Protein AF-A0A0M1JH68-F1 (afdb_monomer_lite)

pLDDT: mean 76.58, std 7.31, range [46.91, 87.75]

Foldseek 3Di:
DVVVQVVLVVLCPDPCVPPAAEDEDEADADPVNVVVVVVVCVVRVHHYHYYHDCPVPDDPVVVVVVVVVD

Radius of gyration: 14.12 Å; chains: 1; bounding box: 34×21×33 Å

Structure (mmCIF, N/CA/C/O backbone):
data_AF-A0A0M1JH68-F1
#
_entry.id   AF-A0A0M1JH68-F1
#
loop_
_atom_site.group_PDB
_atom_site.id
_atom_site.type_symbol
_atom_site.label_atom_id
_atom_site.label_alt_id
_atom_site.label_comp_id
_atom_site.label_asym_id
_atom_site.label_entity_id
_atom_site.label_seq_id
_atom_site.pdbx_PDB_ins_code
_atom_site.Cartn_x
_atom_site.Cartn_y
_atom_site.Cartn_z
_atom_site.occupancy
_atom_site.B_iso_or_equiv
_atom_site.auth_seq_id
_atom_site.auth_comp_id
_atom_site.auth_asym_id
_atom_site.auth_atom_id
_atom_site.pdbx_PDB_model_num
ATOM 1 N N . PHE A 1 1 ? -0.294 -8.810 0.193 1.00 59.16 1 PHE A N 1
ATOM 2 C CA . PHE A 1 1 ? -1.621 -8.201 0.476 1.00 59.16 1 PHE A CA 1
ATOM 3 C C . PHE A 1 1 ? -2.205 -8.505 1.857 1.00 59.16 1 PHE A C 1
ATOM 5 O O . PHE A 1 1 ? -2.594 -7.567 2.546 1.00 59.16 1 PHE A O 1
ATOM 12 N N . GLY A 1 2 ? -2.263 -9.768 2.307 1.00 70.00 2 GLY A N 1
ATOM 13 C CA . GLY A 1 2 ? -2.851 -10.113 3.616 1.00 70.00 2 GLY A CA 1
ATOM 14 C C . GLY A 1 2 ? -2.212 -9.393 4.815 1.00 70.00 2 GLY A C 1
ATOM 15 O O . GLY A 1 2 ? -2.915 -9.000 5.742 1.00 70.00 2 GLY A O 1
ATOM 16 N N . GLN A 1 3 ? -0.901 -9.139 4.765 1.00 70.00 3 GLN A N 1
ATOM 17 C CA . GLN A 1 3 ? -0.188 -8.393 5.808 1.00 70.00 3 GLN A CA 1
ATOM 18 C C . GLN A 1 3 ? -0.647 -6.928 5.913 1.00 70.00 3 GLN A C 1
ATOM 20 O O . GLN A 1 3 ? -0.906 -6.464 7.021 1.00 70.00 3 GLN A O 1
ATOM 25 N N . LEU A 1 4 ? -0.841 -6.234 4.782 1.00 72.38 4 LEU A N 1
ATOM 26 C CA . LEU A 1 4 ? -1.313 -4.843 4.746 1.00 72.38 4 LEU A CA 1
ATOM 27 C C . LEU A 1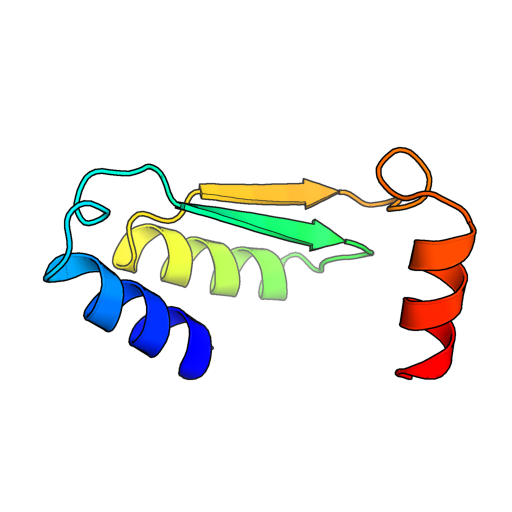 4 ? -2.728 -4.722 5.322 1.00 72.38 4 LEU A C 1
ATOM 29 O O . LEU A 1 4 ? -2.963 -3.932 6.232 1.00 72.38 4 LEU A O 1
ATOM 33 N N . ARG A 1 5 ? -3.652 -5.588 4.883 1.00 71.88 5 ARG A N 1
ATOM 34 C CA . ARG A 1 5 ? -5.013 -5.648 5.446 1.00 71.88 5 ARG A CA 1
ATOM 35 C C . ARG A 1 5 ? -4.994 -5.900 6.956 1.00 71.88 5 ARG A C 1
ATOM 37 O O . ARG A 1 5 ? -5.726 -5.253 7.700 1.00 71.88 5 ARG A O 1
ATOM 44 N N . ARG A 1 6 ? -4.129 -6.806 7.425 1.00 76.94 6 ARG A N 1
ATOM 45 C CA . ARG A 1 6 ? -3.977 -7.109 8.856 1.00 76.94 6 ARG A CA 1
ATOM 46 C C . ARG A 1 6 ? -3.411 -5.923 9.638 1.00 76.94 6 ARG A C 1
ATOM 48 O O . ARG A 1 6 ? -3.831 -5.699 10.770 1.00 76.94 6 ARG A O 1
ATOM 55 N N . TYR A 1 7 ? -2.487 -5.167 9.051 1.00 76.69 7 TYR A N 1
ATOM 56 C CA . TYR A 1 7 ? -1.948 -3.943 9.638 1.00 76.69 7 TYR A CA 1
ATOM 57 C C . TYR A 1 7 ? -3.029 -2.861 9.764 1.00 76.69 7 TYR A C 1
ATOM 59 O O . TYR A 1 7 ? -3.254 -2.357 10.863 1.00 76.69 7 TYR A O 1
ATOM 67 N N . CYS A 1 8 ? -3.796 -2.598 8.704 1.00 75.00 8 CYS A N 1
ATOM 68 C CA . CYS A 1 8 ? -4.911 -1.645 8.739 1.00 75.00 8 CYS A CA 1
ATOM 69 C C . CYS A 1 8 ? -5.987 -2.042 9.759 1.00 75.00 8 CYS A C 1
ATOM 71 O O . CYS A 1 8 ? -6.438 -1.207 10.543 1.00 75.00 8 CYS A O 1
ATOM 73 N N . ALA A 1 9 ? -6.338 -3.330 9.831 1.00 79.25 9 ALA A N 1
ATOM 74 C CA . ALA A 1 9 ? -7.276 -3.839 10.830 1.00 79.25 9 ALA A CA 1
ATOM 75 C C . ALA A 1 9 ? -6.774 -3.641 12.273 1.00 79.25 9 ALA A C 1
ATOM 77 O O . ALA A 1 9 ? -7.567 -3.350 13.168 1.00 79.25 9 ALA A O 1
ATOM 78 N N . LYS A 1 10 ? -5.459 -3.760 12.513 1.00 79.25 10 LYS A N 1
ATOM 79 C CA . LYS A 1 10 ? -4.859 -3.443 13.819 1.00 79.25 10 LYS A CA 1
ATOM 80 C C . LYS A 1 10 ? -4.945 -1.949 14.128 1.00 79.25 10 LYS A C 1
ATOM 82 O O . LYS A 1 10 ? -5.273 -1.594 15.256 1.00 79.25 10 LYS A O 1
ATOM 87 N N . LEU A 1 11 ? -4.694 -1.081 13.145 1.00 77.19 11 LEU A N 1
ATOM 88 C CA . LEU A 1 11 ? -4.735 0.374 13.332 1.00 77.19 11 LEU A CA 1
ATOM 89 C C . LEU A 1 11 ? -6.139 0.904 13.646 1.00 77.19 11 LEU A C 1
ATOM 91 O O . LEU A 1 11 ? -6.248 1.869 14.405 1.00 77.19 11 LEU A O 1
ATOM 95 N N . ALA A 1 12 ? -7.193 0.249 13.151 1.00 76.75 12 ALA A N 1
ATOM 96 C CA . ALA A 1 12 ? -8.587 0.640 13.379 1.00 76.75 12 ALA A CA 1
ATOM 97 C C . ALA A 1 12 ? -8.990 0.719 14.867 1.00 76.75 12 ALA A C 1
ATOM 99 O O . ALA A 1 12 ? -9.924 1.437 15.208 1.00 76.75 12 ALA A O 1
ATOM 100 N N . LYS A 1 13 ? -8.283 0.016 15.766 1.00 78.38 13 LYS A N 1
ATOM 101 C CA . LYS A 1 13 ? -8.521 0.043 17.226 1.00 78.38 13 LYS A CA 1
ATOM 102 C C . LYS A 1 13 ? -7.542 0.935 17.997 1.00 78.38 13 LYS A C 1
ATOM 104 O O . LYS A 1 13 ? -7.422 0.821 19.212 1.00 78.38 13 LYS A O 1
ATOM 109 N N . THR A 1 14 ? -6.798 1.789 17.304 1.00 80.44 14 THR A N 1
ATOM 110 C CA . THR A 1 14 ? -5.771 2.648 17.910 1.00 80.44 14 THR A CA 1
ATOM 111 C C . THR A 1 14 ? -6.083 4.121 17.667 1.00 80.44 14 THR A C 1
ATOM 113 O O . THR A 1 14 ? -6.932 4.463 16.845 1.00 80.44 14 THR A O 1
ATOM 116 N N . LYS A 1 15 ? -5.309 5.020 18.289 1.00 78.56 15 LYS A N 1
ATOM 117 C CA . LYS A 1 15 ? -5.326 6.466 17.987 1.00 78.56 15 LYS A CA 1
ATOM 118 C C . LYS A 1 15 ? -5.065 6.808 16.508 1.00 78.56 15 LYS A C 1
ATOM 120 O O . LYS A 1 15 ? -5.196 7.961 16.112 1.00 78.56 15 LYS A O 1
ATOM 125 N N . HIS A 1 16 ? -4.644 5.831 15.704 1.00 76.12 16 HIS A N 1
ATOM 126 C CA . HIS A 1 16 ? -4.354 5.980 14.283 1.00 76.12 16 HIS A CA 1
ATOM 127 C C . HIS A 1 16 ? -5.537 5.615 13.374 1.00 76.12 16 HIS A C 1
ATOM 129 O O . HIS A 1 16 ? -5.394 5.732 12.164 1.00 76.12 16 HIS A O 1
ATOM 135 N N . ALA A 1 17 ? -6.694 5.219 13.920 1.00 75.06 17 ALA A N 1
ATOM 136 C CA . ALA A 1 17 ? -7.861 4.792 13.138 1.00 75.06 17 ALA A CA 1
ATOM 137 C C . ALA A 1 17 ? -8.342 5.831 12.106 1.00 75.06 17 ALA A C 1
ATOM 139 O O . ALA A 1 17 ? -8.844 5.463 11.050 1.00 75.06 17 ALA A O 1
ATOM 140 N N . ASN A 1 18 ? -8.143 7.119 12.403 1.00 72.44 18 ASN A N 1
ATOM 141 C CA . ASN A 1 18 ? -8.538 8.237 11.541 1.00 72.44 18 ASN A CA 1
ATOM 142 C C . ASN A 1 18 ? -7.355 8.878 10.803 1.00 72.44 18 ASN A C 1
ATOM 144 O O . ASN A 1 18 ? -7.505 9.947 10.216 1.00 72.44 18 ASN A O 1
ATOM 148 N N . LYS A 1 19 ? -6.159 8.284 10.871 1.00 74.38 19 LYS A N 1
ATOM 149 C CA . LYS A 1 19 ? -5.017 8.798 10.119 1.00 74.38 19 LYS A CA 1
ATOM 150 C C . LYS A 1 19 ? -5.086 8.305 8.684 1.00 74.38 19 LYS A C 1
ATOM 152 O O . LYS A 1 19 ? -5.362 7.134 8.439 1.00 74.38 19 LYS A O 1
ATOM 157 N N . LEU A 1 20 ? -4.769 9.202 7.757 1.00 69.56 20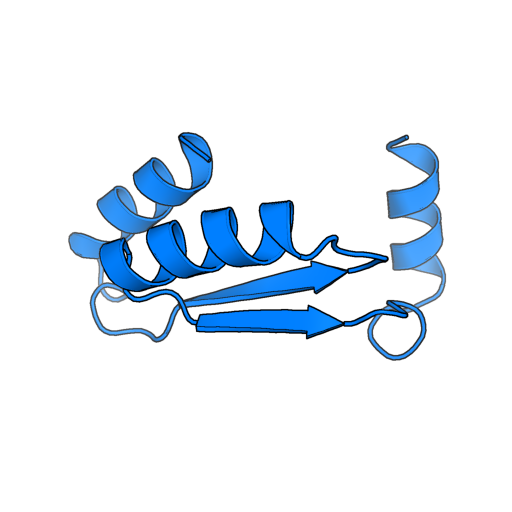 LEU A N 1
ATOM 158 C CA . LEU A 1 20 ? -4.510 8.831 6.376 1.00 69.56 20 LEU A CA 1
ATOM 159 C C . LEU A 1 20 ? -3.298 7.892 6.353 1.00 69.56 20 LEU A C 1
ATOM 161 O O . LEU A 1 20 ? -2.230 8.237 6.862 1.00 69.56 20 LEU A O 1
ATOM 165 N N . CYS A 1 21 ? -3.490 6.688 5.822 1.00 73.00 21 CYS A N 1
ATOM 166 C CA . CYS A 1 21 ? -2.419 5.723 5.632 1.00 73.00 21 CYS A CA 1
ATOM 167 C C . CYS A 1 21 ? -2.041 5.738 4.155 1.00 73.00 21 CYS A C 1
ATOM 169 O O . CYS A 1 21 ? -2.910 5.556 3.303 1.00 73.00 21 CYS A O 1
ATOM 171 N N . THR A 1 22 ? -0.765 5.972 3.862 1.00 77.56 22 THR A N 1
ATOM 172 C CA . THR A 1 22 ? -0.262 6.067 2.492 1.00 77.56 22 THR A CA 1
ATOM 173 C C . THR A 1 22 ? 0.702 4.923 2.233 1.00 77.56 22 THR A C 1
ATOM 175 O O . THR A 1 22 ? 1.649 4.734 2.995 1.00 77.56 22 THR A O 1
ATOM 178 N N . LEU A 1 23 ? 0.464 4.164 1.166 1.00 80.00 23 LEU A N 1
ATOM 179 C CA . LEU A 1 23 ? 1.401 3.168 0.662 1.00 80.00 23 LEU A CA 1
ATOM 180 C C . LEU A 1 23 ? 2.108 3.754 -0.558 1.00 80.00 23 LEU A C 1
ATOM 182 O O . LEU A 1 23 ? 1.461 4.089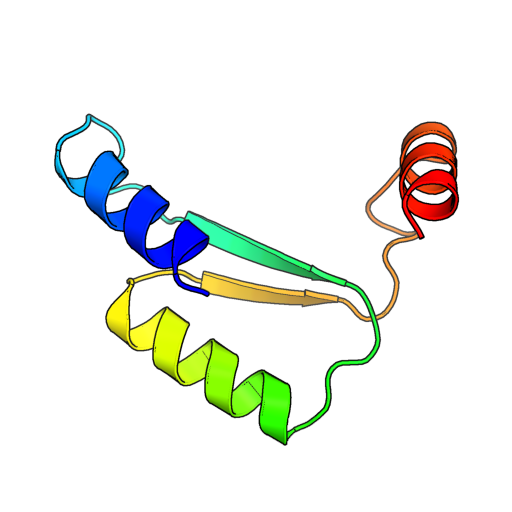 -1.552 1.00 80.00 23 LEU A O 1
ATOM 186 N N . VAL A 1 24 ? 3.428 3.873 -0.464 1.00 81.06 24 VAL A N 1
ATOM 187 C CA . VAL A 1 24 ? 4.278 4.306 -1.572 1.00 81.06 24 VAL A CA 1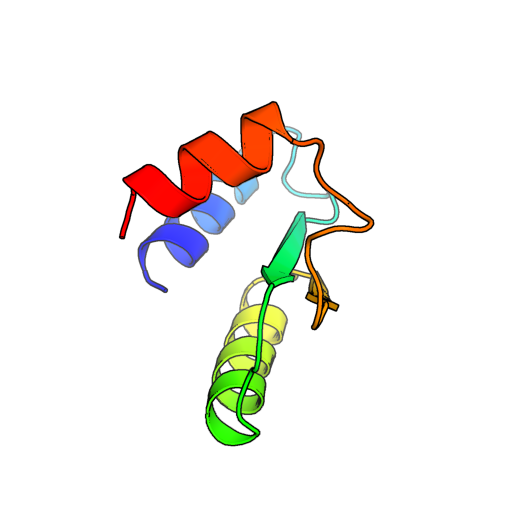
ATOM 188 C C . VAL A 1 24 ? 4.885 3.070 -2.213 1.00 81.06 24 VAL A C 1
ATOM 190 O O . VAL A 1 24 ? 5.441 2.218 -1.521 1.00 81.06 24 VAL A O 1
ATOM 193 N N . LEU A 1 25 ? 4.726 2.957 -3.524 1.00 80.50 25 LEU A N 1
ATOM 194 C CA . LEU A 1 25 ? 5.236 1.851 -4.317 1.00 80.50 25 LEU A CA 1
ATOM 195 C C . LEU A 1 25 ? 6.210 2.398 -5.347 1.00 80.50 25 LEU A C 1
ATOM 197 O O . LEU A 1 25 ? 5.886 3.354 -6.058 1.00 80.50 25 LEU A O 1
ATOM 201 N N . TYR A 1 26 ? 7.377 1.768 -5.406 1.00 80.94 26 TYR A N 1
ATOM 202 C CA . TYR A 1 26 ? 8.468 2.158 -6.279 1.00 80.94 26 TYR A CA 1
ATOM 203 C C . TYR A 1 26 ? 8.664 1.144 -7.401 1.00 80.94 26 TYR A C 1
ATOM 205 O O . TYR A 1 26 ? 8.516 -0.058 -7.176 1.00 80.94 26 TYR A O 1
ATOM 213 N N . GLY A 1 27 ? 9.038 1.640 -8.577 1.00 79.69 27 GLY A N 1
ATOM 214 C CA . GLY A 1 27 ? 9.354 0.828 -9.746 1.00 79.69 27 GLY A CA 1
ATOM 215 C C . GLY A 1 27 ? 8.249 0.806 -10.797 1.00 79.69 27 GLY A C 1
ATOM 216 O O . GLY A 1 27 ? 7.238 1.511 -10.714 1.00 79.69 27 GLY A O 1
ATOM 217 N N . GLU A 1 28 ? 8.477 0.006 -11.835 1.00 82.31 28 GLU A N 1
ATOM 218 C CA . GLU A 1 28 ? 7.512 -0.176 -12.910 1.00 82.31 28 GLU A CA 1
ATOM 219 C C . GLU A 1 28 ? 6.331 -1.009 -12.406 1.00 82.31 28 GLU A C 1
ATOM 221 O O . GLU A 1 28 ? 6.505 -2.099 -11.869 1.00 82.31 28 GLU A O 1
ATOM 226 N N . ILE A 1 29 ? 5.124 -0.462 -12.540 1.00 81.88 29 ILE A N 1
ATOM 227 C CA . ILE A 1 29 ? 3.890 -1.104 -12.087 1.00 81.88 29 ILE A CA 1
ATOM 228 C C . ILE A 1 29 ? 2.984 -1.228 -13.290 1.00 81.88 29 ILE A C 1
ATOM 230 O O . ILE A 1 29 ? 2.568 -0.225 -13.882 1.00 81.88 29 ILE A O 1
ATOM 234 N N . THR A 1 30 ? 2.672 -2.470 -13.632 1.00 87.38 30 THR A N 1
ATOM 235 C CA . THR A 1 30 ? 1.785 -2.786 -14.742 1.00 87.38 30 THR A CA 1
ATOM 236 C C . THR A 1 30 ? 0.368 -2.281 -14.470 1.00 87.38 30 THR A C 1
ATOM 238 O O . THR A 1 30 ? -0.045 -2.016 -13.334 1.00 87.38 30 THR A O 1
ATOM 241 N N . PHE A 1 31 ? -0.423 -2.153 -15.534 1.00 85.12 31 PHE A N 1
ATOM 242 C CA . PHE A 1 31 ? -1.825 -1.758 -15.416 1.00 85.12 31 PHE A CA 1
ATOM 243 C C . PHE A 1 31 ? -2.634 -2.736 -14.543 1.00 85.12 31 PHE A C 1
ATOM 245 O O . PHE A 1 31 ? -3.467 -2.313 -13.739 1.00 85.12 31 PHE A O 1
ATOM 252 N N . GLU A 1 32 ? -2.358 -4.035 -14.660 1.00 87.75 32 GLU A N 1
ATOM 253 C CA . GLU A 1 32 ? -3.033 -5.089 -13.899 1.00 87.75 32 GLU A CA 1
ATOM 254 C C . GLU A 1 32 ? -2.724 -4.988 -12.402 1.00 87.75 32 GLU A C 1
ATOM 256 O O . GLU A 1 32 ? -3.642 -4.968 -11.576 1.00 87.75 32 GLU A O 1
ATOM 261 N N . GLU A 1 33 ? -1.446 -4.829 -12.046 1.00 84.12 33 GLU A N 1
ATOM 262 C CA . GLU A 1 33 ? -1.015 -4.635 -10.658 1.00 84.12 33 GLU A CA 1
ATOM 263 C C . GLU A 1 33 ? -1.636 -3.376 -10.056 1.00 84.12 33 GLU A C 1
ATOM 265 O O . GLU A 1 33 ? -2.160 -3.409 -8.938 1.00 84.12 33 GLU A O 1
ATOM 270 N N . ARG A 1 34 ? -1.648 -2.272 -10.815 1.00 85.94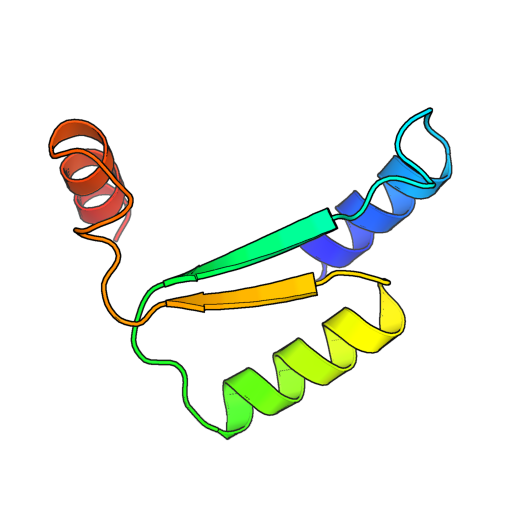 34 ARG A N 1
ATOM 271 C CA . ARG A 1 34 ? -2.278 -1.019 -10.393 1.00 85.94 34 ARG A CA 1
ATOM 272 C C . ARG A 1 34 ? -3.761 -1.212 -10.081 1.00 85.94 34 ARG A C 1
ATOM 274 O O . ARG A 1 34 ? -4.213 -0.725 -9.046 1.00 85.94 34 ARG A O 1
ATOM 281 N N . ASN A 1 35 ? -4.499 -1.928 -10.926 1.00 87.38 35 ASN A N 1
ATOM 282 C CA . ASN A 1 35 ? -5.922 -2.198 -10.710 1.00 87.38 35 ASN A CA 1
ATOM 283 C C . ASN A 1 35 ? -6.164 -3.014 -9.433 1.00 87.38 35 ASN A C 1
ATOM 285 O O . ASN A 1 35 ? -7.023 -2.668 -8.619 1.00 87.38 35 ASN A O 1
ATOM 289 N N . VAL A 1 36 ? -5.378 -4.072 -9.214 1.00 86.00 36 VAL A N 1
ATOM 290 C CA . VAL A 1 36 ? -5.468 -4.886 -7.989 1.00 86.00 36 VAL A CA 1
ATOM 291 C C . VAL A 1 36 ? -5.194 -4.032 -6.750 1.00 86.00 36 VAL A C 1
ATOM 293 O O . VAL A 1 36 ? -5.924 -4.111 -5.760 1.00 86.00 36 VAL A O 1
ATOM 296 N N . LEU A 1 37 ? -4.168 -3.185 -6.806 1.00 84.44 37 LEU A N 1
ATOM 297 C CA . LEU A 1 37 ? -3.792 -2.305 -5.706 1.00 84.44 37 LEU A CA 1
ATOM 298 C C . LEU A 1 37 ? -4.873 -1.264 -5.410 1.00 84.44 37 LEU A C 1
ATOM 300 O O . LEU A 1 37 ? -5.229 -1.079 -4.245 1.00 84.44 37 LEU A O 1
ATOM 304 N N . GLN A 1 38 ? -5.433 -0.629 -6.439 1.00 85.06 38 GLN A N 1
ATOM 305 C CA . GLN A 1 38 ? -6.514 0.346 -6.292 1.00 85.06 38 GLN A CA 1
ATOM 306 C C . GLN A 1 38 ? -7.751 -0.262 -5.625 1.00 85.06 38 GLN A C 1
ATOM 308 O O . GLN A 1 38 ? -8.296 0.343 -4.703 1.00 85.06 38 GLN A O 1
ATOM 313 N N . ASN A 1 39 ? -8.133 -1.488 -5.994 1.00 84.31 39 ASN A N 1
ATOM 314 C CA . ASN A 1 39 ? -9.241 -2.191 -5.341 1.00 84.31 39 ASN A CA 1
ATOM 315 C C . ASN A 1 39 ? -8.984 -2.393 -3.837 1.00 84.31 39 ASN A C 1
ATOM 317 O O . ASN A 1 39 ? -9.853 -2.140 -3.004 1.00 84.31 39 ASN A O 1
ATOM 321 N N . ILE A 1 40 ? -7.760 -2.777 -3.465 1.00 78.81 40 ILE A N 1
ATOM 322 C CA . ILE A 1 40 ? -7.379 -2.951 -2.056 1.00 78.81 40 ILE A CA 1
ATOM 323 C C . ILE A 1 40 ? -7.389 -1.613 -1.315 1.00 78.81 40 ILE A C 1
ATOM 325 O O . ILE A 1 40 ? -7.811 -1.553 -0.158 1.00 78.81 40 ILE A O 1
ATOM 329 N N . ALA A 1 41 ? -6.931 -0.544 -1.959 1.00 81.50 41 ALA A N 1
ATOM 330 C CA . ALA A 1 41 ? -6.898 0.795 -1.389 1.00 81.50 41 ALA A CA 1
ATOM 331 C C . ALA A 1 41 ? -8.306 1.328 -1.087 1.00 81.50 41 ALA A C 1
ATOM 333 O O . ALA A 1 41 ? -8.536 1.834 0.016 1.00 81.50 41 ALA A O 1
ATOM 334 N N . CYS A 1 42 ? -9.260 1.118 -2.002 1.00 78.38 42 CYS A N 1
ATOM 335 C CA . CYS A 1 42 ? -10.675 1.436 -1.796 1.00 78.38 42 CYS A CA 1
ATOM 336 C C . CYS A 1 42 ? -11.251 0.717 -0.567 1.00 78.38 42 CYS A C 1
ATOM 338 O O . CYS A 1 42 ? -11.883 1.357 0.273 1.00 78.38 42 CYS A O 1
ATOM 340 N N . ASP A 1 43 ? -10.960 -0.577 -0.404 1.00 77.44 43 ASP A N 1
ATOM 341 C CA . ASP A 1 43 ? -11.429 -1.363 0.746 1.00 77.44 43 ASP A CA 1
ATOM 342 C C . ASP A 1 43 ? -10.808 -0.932 2.082 1.00 77.44 43 ASP A C 1
ATOM 344 O O . ASP A 1 43 ? -11.405 -1.106 3.146 1.00 77.44 43 ASP A O 1
ATOM 348 N N . THR A 1 44 ? -9.571 -0.432 2.056 1.00 71.25 44 THR A N 1
ATOM 349 C CA . THR A 1 44 ? -8.757 -0.223 3.266 1.00 71.25 44 THR A CA 1
ATOM 350 C C . THR A 1 44 ? -8.586 1.243 3.654 1.00 71.25 44 THR A C 1
ATOM 352 O O . THR A 1 44 ? -7.942 1.522 4.666 1.00 71.25 44 THR A O 1
ATOM 355 N N . LYS A 1 45 ? -9.190 2.174 2.898 1.00 73.12 45 LYS A N 1
ATOM 356 C CA . LYS A 1 45 ? -9.018 3.633 3.047 1.00 73.12 45 LYS A CA 1
ATOM 357 C C . LYS A 1 45 ? -7.545 4.062 3.015 1.00 73.12 45 LYS A C 1
ATOM 359 O O . LYS A 1 45 ? -7.143 4.999 3.704 1.00 73.12 45 LYS A O 1
ATOM 364 N N . ILE A 1 46 ? -6.739 3.348 2.234 1.00 79.81 46 ILE A N 1
ATOM 365 C CA . ILE A 1 46 ? -5.324 3.652 2.024 1.00 79.81 46 ILE A CA 1
ATOM 366 C C . ILE A 1 46 ? -5.205 4.530 0.783 1.00 79.81 46 ILE A C 1
ATOM 368 O O . ILE A 1 46 ? -5.872 4.287 -0.218 1.00 79.81 46 ILE A O 1
ATOM 372 N N . GLN A 1 47 ? -4.326 5.523 0.825 1.00 81.69 47 GLN A N 1
ATOM 373 C CA . GLN A 1 47 ? -3.911 6.250 -0.366 1.00 81.69 47 GLN A CA 1
ATOM 374 C C . GLN A 1 47 ? -2.704 5.555 -0.997 1.00 81.69 47 GLN A C 1
ATOM 376 O O . GLN A 1 47 ? -1.734 5.238 -0.311 1.00 81.69 47 GLN A O 1
ATOM 381 N N . LEU A 1 48 ? -2.750 5.322 -2.306 1.00 84.88 48 LEU A N 1
ATOM 382 C CA . LEU A 1 48 ? -1.615 4.784 -3.051 1.00 84.88 48 LEU A CA 1
ATOM 383 C C . LEU A 1 48 ? -0.863 5.910 -3.741 1.00 84.88 48 LEU A C 1
ATOM 385 O O . LEU A 1 48 ? -1.477 6.763 -4.382 1.00 84.88 48 LEU A O 1
ATOM 389 N N . ILE A 1 49 ? 0.460 5.872 -3.649 1.00 84.31 49 ILE A N 1
ATOM 390 C CA . ILE A 1 49 ? 1.353 6.722 -4.427 1.00 84.31 49 ILE A CA 1
ATOM 391 C C . ILE A 1 49 ? 2.284 5.804 -5.207 1.00 84.31 49 ILE A C 1
ATOM 393 O O . ILE A 1 49 ? 2.904 4.905 -4.643 1.00 84.31 49 ILE A O 1
ATOM 397 N N . PHE A 1 50 ? 2.346 6.027 -6.514 1.00 82.50 50 PHE A N 1
ATOM 398 C CA . PHE A 1 50 ? 3.173 5.260 -7.432 1.00 82.50 50 PHE A CA 1
ATOM 399 C C . PHE A 1 50 ? 4.303 6.150 -7.925 1.00 82.50 50 PHE A C 1
ATOM 401 O O . PHE A 1 50 ? 4.032 7.217 -8.477 1.00 82.50 50 PHE A O 1
ATOM 408 N N . ILE A 1 51 ? 5.539 5.712 -7.729 1.00 82.00 51 ILE A N 1
ATOM 409 C CA . ILE A 1 51 ? 6.739 6.453 -8.104 1.00 82.00 51 ILE A CA 1
ATOM 410 C C . ILE A 1 51 ? 7.603 5.523 -8.954 1.00 82.00 51 ILE A C 1
ATOM 412 O O . ILE A 1 51 ? 7.930 4.423 -8.527 1.00 82.00 51 ILE A O 1
ATOM 416 N N . GLN A 1 52 ? 7.961 5.939 -10.169 1.00 74.62 52 GLN A N 1
ATOM 417 C CA . GLN A 1 52 ? 8.786 5.100 -11.045 1.00 74.62 52 GLN A CA 1
ATOM 418 C C . GLN A 1 52 ? 10.230 5.000 -10.552 1.00 74.62 52 GLN A C 1
ATOM 420 O O . GLN A 1 52 ? 10.774 3.900 -10.512 1.00 74.62 52 GLN A O 1
ATOM 425 N N . ASP A 1 53 ? 10.828 6.124 -10.152 1.00 75.25 53 ASP A N 1
ATOM 426 C CA . ASP A 1 53 ? 12.212 6.166 -9.689 1.00 75.25 53 ASP A CA 1
ATOM 427 C C . ASP A 1 53 ? 12.287 6.508 -8.200 1.00 75.25 53 ASP A C 1
ATOM 429 O O . ASP A 1 53 ? 11.835 7.561 -7.753 1.00 75.25 53 ASP A O 1
ATOM 433 N N . ILE A 1 54 ? 12.854 5.590 -7.422 1.00 74.62 54 ILE A N 1
ATOM 434 C CA . ILE A 1 54 ? 13.036 5.755 -5.980 1.00 74.62 54 ILE A CA 1
ATOM 435 C C . ILE A 1 54 ? 14.172 6.731 -5.647 1.00 74.62 54 ILE A C 1
ATOM 437 O O . ILE A 1 54 ? 14.192 7.273 -4.546 1.00 74.62 54 ILE A O 1
ATOM 441 N N . ARG A 1 55 ? 15.093 6.985 -6.590 1.00 70.94 55 ARG A N 1
ATOM 442 C CA . ARG A 1 55 ? 16.347 7.725 -6.360 1.00 70.94 55 ARG A CA 1
ATOM 443 C C . ARG A 1 55 ? 16.156 9.172 -5.904 1.00 70.94 55 ARG A C 1
ATOM 445 O O . ARG A 1 55 ? 17.037 9.701 -5.240 1.00 70.94 55 ARG A O 1
ATOM 452 N N . ASP A 1 56 ? 15.008 9.781 -6.191 1.00 69.19 56 ASP A N 1
ATOM 453 C CA . ASP A 1 56 ? 14.682 11.136 -5.721 1.00 69.19 56 ASP A CA 1
ATOM 454 C C . ASP A 1 56 ? 14.166 11.167 -4.268 1.00 69.19 56 ASP A C 1
ATOM 456 O O . ASP A 1 56 ? 14.029 12.237 -3.672 1.00 69.19 56 ASP A O 1
ATOM 460 N N . TYR A 1 57 ? 13.857 10.002 -3.691 1.00 69.44 57 TYR A N 1
ATOM 461 C CA . TYR A 1 57 ? 13.159 9.866 -2.409 1.00 69.44 57 TYR A CA 1
ATOM 462 C C . TYR A 1 57 ? 13.936 9.086 -1.352 1.00 69.44 57 TYR A C 1
ATOM 464 O O . TYR A 1 57 ? 13.501 9.054 -0.201 1.00 69.44 57 TYR A O 1
ATOM 472 N N . ILE A 1 58 ? 15.058 8.473 -1.728 1.00 74.25 58 ILE A N 1
ATOM 473 C CA . ILE A 1 58 ? 15.932 7.740 -0.815 1.00 74.25 58 ILE A CA 1
ATOM 474 C C . ILE A 1 58 ? 17.374 8.203 -0.972 1.00 74.25 58 ILE A C 1
ATOM 476 O O . ILE A 1 58 ? 17.796 8.620 -2.05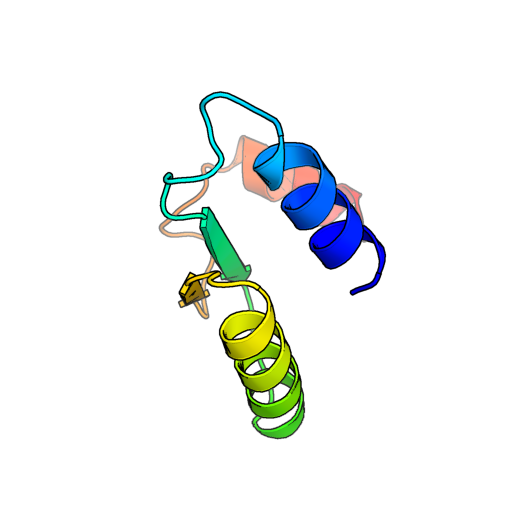1 1.00 74.25 58 ILE A O 1
ATOM 480 N N . ASN A 1 59 ? 18.137 8.126 0.110 1.00 78.38 59 ASN A N 1
ATOM 481 C CA . ASN A 1 59 ? 19.576 8.362 0.059 1.00 78.38 59 ASN A CA 1
ATOM 482 C C . ASN A 1 59 ? 20.337 7.085 -0.354 1.00 78.38 59 ASN A C 1
ATOM 484 O O . ASN A 1 59 ? 19.771 5.996 -0.451 1.00 78.38 59 ASN A O 1
ATOM 488 N N . GLN A 1 60 ? 21.633 7.229 -0.642 1.00 72.44 60 GLN A N 1
ATOM 489 C CA . GLN A 1 60 ? 22.462 6.131 -1.149 1.00 72.44 60 GLN A CA 1
ATOM 490 C C . GLN A 1 60 ? 22.514 4.938 -0.177 1.00 72.44 60 GLN A C 1
ATOM 492 O O . GLN A 1 60 ? 22.429 3.796 -0.618 1.00 72.44 60 GLN A O 1
ATOM 497 N N . ASP A 1 61 ? 22.557 5.197 1.132 1.00 77.75 61 ASP A N 1
ATOM 498 C CA . ASP A 1 61 ? 22.583 4.148 2.159 1.00 77.75 61 ASP A CA 1
ATOM 499 C C . ASP A 1 61 ? 21.286 3.314 2.160 1.00 77.75 61 ASP A C 1
ATOM 501 O O . ASP A 1 61 ? 21.309 2.088 2.294 1.00 77.75 61 ASP A O 1
ATOM 505 N N . GLU A 1 62 ? 20.133 3.965 1.977 1.00 76.56 62 GLU A N 1
ATOM 506 C CA . GLU A 1 62 ? 18.831 3.301 1.842 1.00 76.56 62 GLU A CA 1
ATOM 507 C C . GLU A 1 62 ? 18.726 2.497 0.538 1.00 76.56 62 GLU A C 1
ATOM 509 O O . GLU A 1 62 ? 18.127 1.417 0.522 1.00 76.56 62 GLU A O 1
ATOM 514 N N . LEU A 1 63 ? 19.325 2.996 -0.549 1.00 73.44 63 LEU A N 1
ATOM 515 C CA . LEU A 1 63 ? 19.366 2.300 -1.837 1.00 73.44 63 LEU A CA 1
ATOM 516 C C . LEU A 1 63 ? 20.191 1.011 -1.740 1.00 73.44 63 LEU A C 1
ATOM 518 O O . LEU A 1 63 ? 19.748 -0.037 -2.217 1.00 73.44 63 LEU A O 1
ATOM 522 N N . ASP A 1 64 ? 21.340 1.069 -1.071 1.00 77.44 64 ASP A N 1
ATOM 523 C CA . ASP A 1 64 ? 22.236 -0.074 -0.893 1.00 77.44 64 ASP A CA 1
ATOM 524 C C . ASP A 1 64 ? 21.573 -1.192 -0.061 1.00 77.44 64 ASP A C 1
ATOM 526 O O . ASP A 1 64 ? 21.712 -2.376 -0.377 1.00 77.44 64 ASP A O 1
ATOM 530 N N . LEU A 1 65 ? 20.775 -0.840 0.955 1.00 76.38 65 LEU A N 1
ATOM 531 C CA . LEU A 1 65 ? 19.997 -1.804 1.751 1.00 76.38 65 LEU A CA 1
ATOM 532 C C . LEU A 1 65 ? 18.913 -2.522 0.931 1.00 76.38 65 LEU A C 1
ATOM 534 O O . LEU A 1 65 ? 18.677 -3.722 1.110 1.00 76.38 65 LEU A O 1
ATOM 538 N N . LEU A 1 66 ? 18.245 -1.802 0.028 1.00 70.69 66 LEU A N 1
ATOM 539 C CA . LEU A 1 66 ? 17.209 -2.375 -0.833 1.00 70.69 66 LEU A CA 1
ATOM 540 C C . LEU A 1 66 ? 17.800 -3.336 -1.867 1.00 70.69 66 LEU A C 1
ATOM 542 O O . LEU A 1 66 ? 17.218 -4.389 -2.115 1.00 70.69 66 LEU A O 1
ATOM 546 N N . GLN A 1 67 ? 18.969 -3.013 -2.426 1.00 65.06 67 GLN A N 1
ATOM 547 C CA . GLN A 1 67 ? 19.655 -3.870 -3.397 1.00 65.06 67 GLN A CA 1
ATOM 548 C C . GLN A 1 67 ? 20.193 -5.169 -2.786 1.00 65.06 67 GLN A C 1
ATOM 550 O O . GLN A 1 67 ? 20.270 -6.176 -3.480 1.00 65.06 67 GLN A O 1
ATOM 555 N N . GLN A 1 68 ? 20.521 -5.179 -1.492 1.00 63.22 68 GLN A N 1
ATOM 556 C CA . GLN A 1 68 ? 20.942 -6.392 -0.777 1.00 63.22 68 GLN A CA 1
ATOM 557 C C . GLN A 1 68 ? 19.779 -7.331 -0.414 1.00 63.22 68 GLN A C 1
ATOM 559 O O . GLN A 1 68 ? 20.011 -8.459 0.016 1.00 63.22 68 GLN A O 1
ATOM 564 N N . SER A 1 69 ? 18.535 -6.862 -0.546 1.00 54.75 69 SER A N 1
ATOM 565 C CA . SER A 1 69 ? 17.326 -7.593 -0.143 1.00 54.75 69 SER A CA 1
ATOM 566 C C . SER A 1 69 ? 16.640 -8.342 -1.301 1.00 54.75 69 SER A C 1
ATOM 568 O O . SER A 1 69 ? 15.559 -8.902 -1.095 1.00 54.75 69 SER A O 1
ATOM 570 N N . VAL A 1 70 ? 17.245 -8.337 -2.497 1.00 46.91 70 VAL A N 1
ATOM 571 C CA . VAL A 1 70 ? 16.809 -9.041 -3.722 1.00 46.91 70 VAL A CA 1
ATOM 572 C C . VAL A 1 70 ? 17.737 -10.218 -3.990 1.00 46.91 70 VAL A C 1
ATOM 574 O O . VAL A 1 70 ? 17.208 -11.312 -4.289 1.00 46.91 70 VAL A O 1
#

Sequence (70 aa):
FGQLRRYCAKLAKTKHANKLCTLVLYGEITFEERNVLQNIACDTKIQLIFIQDIRDYINQDELDLLQQSV

Secondary structure (DSSP, 8-state):
-HHHHHHHHHHTTSTTTTSPEEEEEES---HHHHHHHHHHHHHHTEEEEEES-GGGTS-HHHHHHHHTT-